Protein AF-A0A3D1R844-F1 (afdb_monomer)

Nearest PDB structures (foldseek):
  6fdz-assembly1_U  TM=8.303E-01  e=1.150E-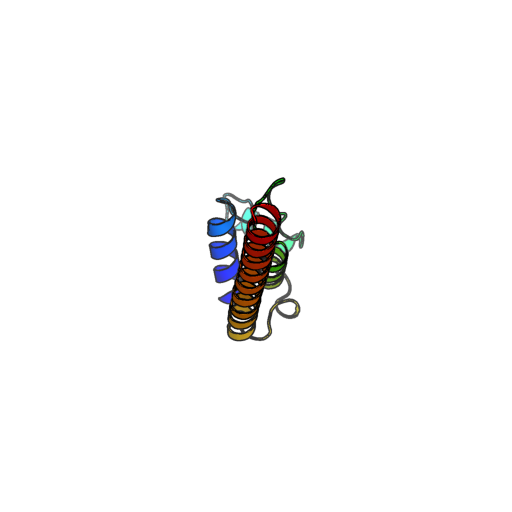03  Homo sapiens
  8p5g-assembly1_A  TM=8.147E-01  e=1.010E-02  Homo sapiens
  6qav-assembly1_B  TM=8.051E-01  e=1.295E-02  Homo sapiens
  8xu4-assembly2_B  TM=7.618E-01  e=2.265E-02  Homo sapiens
  3gok-assembly1_G  TM=6.866E-01  e=2.564E-02  Homo sapiens

Structure (mmCIF, N/CA/C/O backbone):
data_AF-A0A3D1R844-F1
#
_entry.id   AF-A0A3D1R844-F1
#
loop_
_atom_site.group_PDB
_atom_site.id
_atom_site.type_symbol
_atom_site.label_atom_id
_atom_site.label_alt_id
_atom_site.label_comp_id
_atom_site.label_asym_id
_atom_site.label_entity_id
_atom_site.label_seq_id
_atom_site.pdbx_PDB_ins_code
_atom_site.Cartn_x
_atom_site.Cartn_y
_atom_site.Cartn_z
_atom_site.occupancy
_atom_site.B_iso_or_equiv
_atom_site.auth_seq_id
_atom_site.auth_comp_id
_atom_site.auth_asym_id
_atom_site.auth_atom_id
_atom_site.pdbx_PDB_model_num
ATOM 1 N N . SER A 1 1 ? 3.772 -1.547 14.412 1.00 71.25 1 SER A N 1
ATOM 2 C CA . SER A 1 1 ? 2.903 -0.359 14.431 1.00 71.25 1 SER A CA 1
ATOM 3 C C . SER A 1 1 ? 3.270 0.575 13.282 1.00 71.25 1 SER A C 1
ATOM 5 O O . SER A 1 1 ? 2.422 0.867 12.455 1.00 71.25 1 SER A O 1
ATOM 7 N N . ASP A 1 2 ? 4.548 0.916 13.119 1.00 89.50 2 ASP A N 1
ATOM 8 C CA . ASP A 1 2 ? 5.041 1.906 12.139 1.00 89.50 2 ASP A CA 1
ATOM 9 C C . ASP A 1 2 ? 4.894 1.493 10.672 1.00 89.50 2 ASP A C 1
ATOM 11 O O . ASP A 1 2 ? 4.517 2.296 9.824 1.00 89.50 2 ASP A O 1
ATOM 15 N N . GLN A 1 3 ? 5.115 0.213 10.372 1.00 94.12 3 GLN A N 1
ATOM 16 C CA . GLN A 1 3 ? 4.963 -0.319 9.018 1.00 94.12 3 GLN A CA 1
ATOM 17 C C . GLN A 1 3 ? 3.541 -0.141 8.464 1.00 94.12 3 GLN A C 1
ATOM 19 O O . GLN A 1 3 ? 3.367 0.208 7.299 1.00 94.12 3 GLN A O 1
ATOM 24 N N . PHE A 1 4 ? 2.527 -0.383 9.297 1.00 93.25 4 PHE A N 1
ATOM 25 C CA . PHE A 1 4 ? 1.132 -0.266 8.883 1.00 93.25 4 PHE A CA 1
ATOM 26 C C . PHE A 1 4 ? 0.801 1.194 8.564 1.00 93.25 4 PHE A C 1
ATOM 28 O O . PHE A 1 4 ? 0.301 1.484 7.481 1.00 93.25 4 PHE A O 1
ATOM 35 N N . SER A 1 5 ? 1.166 2.118 9.459 1.00 93.19 5 SER A N 1
ATOM 36 C CA . SER A 1 5 ? 0.980 3.560 9.258 1.00 93.19 5 SER A CA 1
ATOM 37 C C . S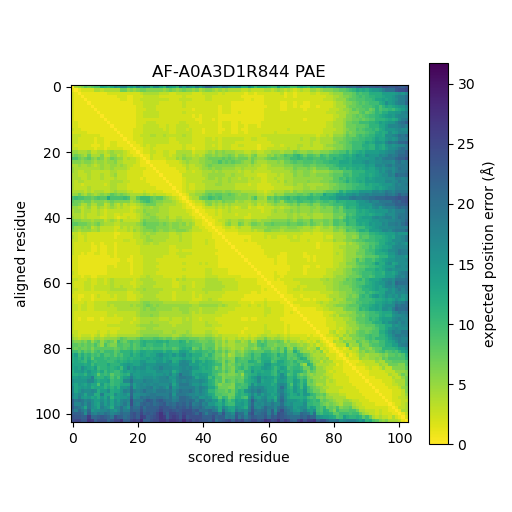ER A 1 5 ? 1.710 4.072 8.013 1.00 93.19 5 SER A C 1
ATOM 39 O O . SER A 1 5 ? 1.138 4.837 7.239 1.00 93.19 5 SER A O 1
ATOM 41 N N . PHE A 1 6 ? 2.936 3.599 7.764 1.00 95.50 6 PHE A N 1
ATOM 42 C CA . PHE A 1 6 ? 3.673 3.909 6.539 1.00 95.50 6 PHE A CA 1
ATOM 43 C C . PHE A 1 6 ? 2.919 3.446 5.287 1.00 95.50 6 PHE A C 1
ATOM 45 O O . PHE A 1 6 ? 2.757 4.217 4.342 1.00 95.50 6 PHE A O 1
ATOM 52 N N . CYS A 1 7 ? 2.415 2.210 5.272 1.00 96.31 7 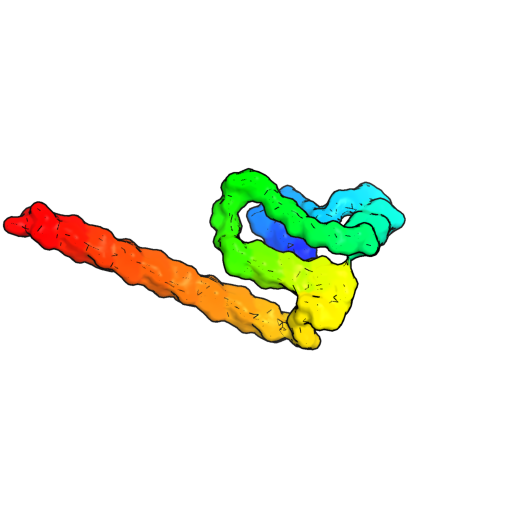CYS A N 1
ATOM 53 C CA . CYS A 1 7 ? 1.660 1.698 4.131 1.00 96.31 7 CYS A CA 1
ATOM 54 C C . CYS A 1 7 ? 0.306 2.394 3.944 1.00 96.31 7 CYS A C 1
ATOM 56 O O . CYS A 1 7 ? -0.140 2.511 2.805 1.00 96.31 7 CYS A O 1
ATOM 58 N N . VAL A 1 8 ? -0.327 2.896 5.010 1.00 95.81 8 VAL A N 1
ATOM 59 C CA . VAL A 1 8 ? -1.534 3.735 4.905 1.00 95.81 8 VAL A CA 1
ATOM 60 C C . VAL A 1 8 ? -1.205 5.049 4.196 1.00 95.81 8 VAL A C 1
ATOM 62 O O . VAL A 1 8 ? -1.861 5.383 3.211 1.00 95.81 8 VAL A O 1
ATOM 65 N N . ALA A 1 9 ? -0.148 5.744 4.626 1.00 96.00 9 ALA A N 1
ATOM 66 C CA . ALA A 1 9 ? 0.288 6.992 3.998 1.00 96.00 9 ALA A CA 1
ATOM 67 C C . ALA A 1 9 ? 0.722 6.782 2.536 1.00 96.00 9 ALA A C 1
ATOM 69 O O . ALA A 1 9 ? 0.360 7.556 1.649 1.00 96.00 9 ALA A O 1
ATOM 70 N N . LEU A 1 10 ? 1.458 5.702 2.257 1.00 96.38 10 LEU A N 1
ATOM 71 C CA . LEU A 1 10 ? 1.869 5.358 0.898 1.00 96.38 10 LEU A CA 1
ATOM 72 C C . LEU A 1 10 ? 0.666 5.012 0.013 1.00 96.38 10 LEU A C 1
ATOM 74 O O . LEU A 1 10 ? 0.622 5.42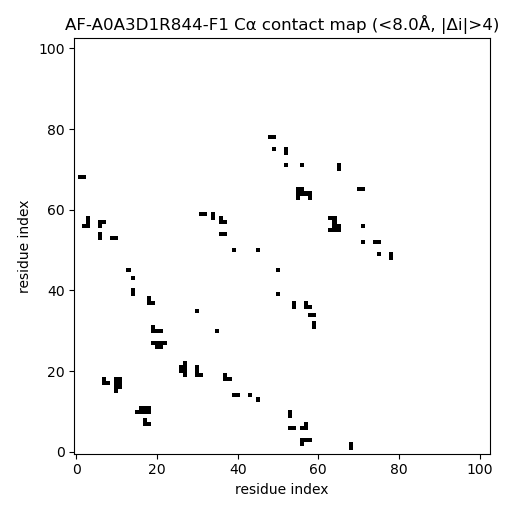3 -1.143 1.00 96.38 10 LEU A O 1
ATOM 78 N N . TRP A 1 11 ? -0.330 4.297 0.537 1.00 96.44 11 TRP A N 1
ATOM 79 C CA . TRP A 1 11 ? -1.574 4.033 -0.183 1.00 96.44 11 TRP A CA 1
ATOM 80 C C . TRP A 1 11 ? -2.287 5.338 -0.560 1.00 96.44 11 TRP A C 1
ATOM 82 O O . TRP A 1 11 ? -2.667 5.524 -1.716 1.00 96.44 11 TRP A O 1
ATOM 92 N N . GLU A 1 12 ? -2.435 6.264 0.384 1.00 95.56 12 GLU A N 1
ATOM 93 C CA . GLU A 1 12 ? -3.041 7.573 0.124 1.00 95.56 12 GLU A CA 1
ATOM 94 C C . GLU A 1 12 ? -2.280 8.361 -0.941 1.00 95.56 12 GLU A C 1
ATOM 96 O O . GLU A 1 12 ? -2.903 8.911 -1.847 1.00 95.56 12 GLU A O 1
ATOM 101 N N . ALA A 1 13 ? -0.947 8.349 -0.902 1.00 95.62 13 ALA A N 1
ATOM 102 C CA . ALA A 1 13 ? -0.122 8.992 -1.920 1.00 95.62 13 ALA A CA 1
ATOM 103 C C . ALA A 1 13 ? -0.290 8.357 -3.314 1.00 95.62 13 ALA A C 1
ATOM 105 O O . ALA A 1 13 ? -0.236 9.057 -4.324 1.00 95.62 13 ALA A O 1
ATOM 106 N N . LEU A 1 14 ? -0.500 7.039 -3.385 1.00 95.19 14 LEU A N 1
ATOM 107 C CA . LEU A 1 14 ? -0.647 6.307 -4.646 1.00 95.19 14 LEU A CA 1
ATOM 108 C C . LEU A 1 14 ? -2.035 6.450 -5.275 1.00 95.19 14 LEU A C 1
ATOM 110 O O . LEU A 1 14 ? -2.150 6.441 -6.501 1.00 95.19 14 LEU A O 1
ATOM 114 N N . TYR A 1 15 ? -3.083 6.543 -4.457 1.00 94.75 15 TYR A N 1
ATOM 115 C CA . TYR A 1 15 ? -4.469 6.465 -4.931 1.00 94.75 15 TYR A CA 1
ATOM 116 C C . TYR A 1 15 ? -5.313 7.704 -4.622 1.00 94.75 15 TYR A C 1
ATOM 118 O O . TYR A 1 15 ? -6.472 7.755 -5.032 1.00 94.75 15 TYR A O 1
ATOM 126 N N . GLY A 1 16 ? -4.782 8.679 -3.881 1.00 93.38 16 GLY A N 1
ATOM 127 C CA . GLY A 1 16 ? -5.500 9.891 -3.472 1.00 93.38 16 GLY A CA 1
ATOM 128 C C . GLY A 1 16 ? -6.645 9.642 -2.486 1.00 93.38 16 GLY A C 1
ATOM 129 O O . GLY A 1 16 ? -7.492 10.508 -2.288 1.00 93.38 16 GLY A O 1
ATOM 130 N N . ARG A 1 17 ? -6.717 8.449 -1.888 1.00 92.62 17 ARG A N 1
ATOM 131 C CA . ARG A 1 17 ? -7.764 8.052 -0.938 1.00 92.62 17 ARG A CA 1
ATOM 132 C C . ARG A 1 17 ? -7.220 7.063 0.075 1.00 92.62 17 ARG A C 1
ATOM 134 O O . ARG A 1 17 ? -6.327 6.290 -0.254 1.00 92.62 17 ARG A O 1
ATOM 141 N N . ARG A 1 18 ? -7.813 7.029 1.268 1.00 92.38 18 ARG A N 1
ATOM 142 C CA . ARG A 1 18 ? -7.422 6.080 2.316 1.00 92.38 18 ARG A CA 1
ATOM 143 C C . ARG A 1 18 ? -7.732 4.626 1.934 1.00 92.38 18 ARG A C 1
ATOM 145 O O . ARG A 1 18 ? -8.729 4.392 1.240 1.00 92.38 18 ARG A O 1
ATOM 152 N N . PRO A 1 19 ? -6.947 3.651 2.432 1.00 93.75 19 PRO A N 1
ATOM 153 C CA . PRO A 1 19 ? -7.244 2.228 2.261 1.00 93.75 19 PRO A CA 1
ATOM 154 C C . PRO A 1 19 ? -8.480 1.784 3.052 1.00 93.75 19 PRO A C 1
ATOM 156 O O . PRO A 1 19 ? -9.245 0.957 2.567 1.00 93.75 19 PRO A O 1
ATOM 159 N N . PHE A 1 20 ? -8.693 2.365 4.239 1.00 92.81 20 PHE A N 1
ATOM 160 C CA . PHE A 1 20 ? -9.792 2.021 5.142 1.00 92.81 20 PHE A CA 1
ATOM 161 C C . PHE A 1 20 ? -10.749 3.219 5.316 1.00 92.81 20 PHE A C 1
ATOM 163 O O . PHE A 1 20 ? -10.324 4.290 5.787 1.00 92.81 20 PHE A O 1
ATOM 170 N N . PRO A 1 21 ? -12.025 3.095 4.900 1.00 86.56 21 PRO A N 1
ATOM 171 C CA . PRO A 1 21 ? -13.037 4.123 5.127 1.00 86.56 21 PRO A CA 1
ATOM 172 C C . PRO A 1 21 ? -13.413 4.221 6.614 1.00 86.56 21 PRO A C 1
ATOM 174 O O . PRO A 1 21 ? -13.257 3.272 7.372 1.00 86.56 21 PRO A O 1
ATOM 177 N N . GLY A 1 22 ? -13.901 5.388 7.031 1.00 88.38 22 GLY A N 1
ATOM 178 C CA . GLY A 1 22 ? -14.369 5.627 8.399 1.00 88.38 22 GLY A CA 1
ATOM 179 C C . GLY A 1 22 ? -14.172 7.078 8.824 1.00 88.38 22 GLY A C 1
ATOM 180 O O . GLY A 1 22 ? -13.126 7.671 8.545 1.00 88.38 22 GLY A O 1
ATOM 181 N N . GLN A 1 23 ? -15.182 7.651 9.471 1.00 87.94 23 GLN A N 1
ATOM 182 C CA . GLN A 1 23 ? -15.183 9.030 9.970 1.00 87.94 23 GLN A CA 1
ATOM 183 C C . GLN A 1 23 ? -14.997 9.111 11.494 1.00 87.94 23 GLN A C 1
ATOM 185 O O . GLN A 1 23 ? -14.710 10.188 12.006 1.00 87.94 23 GLN A O 1
ATOM 190 N N . SER A 1 24 ? -15.104 7.983 12.207 1.00 92.19 24 SER A N 1
ATOM 191 C CA . SER A 1 24 ? -14.795 7.860 13.637 1.00 92.19 24 SER A CA 1
ATOM 192 C C . SER A 1 24 ? -13.721 6.798 13.891 1.00 92.19 24 SER A C 1
ATOM 194 O O . SER A 1 24 ? -13.401 5.993 13.007 1.00 92.19 24 SER A O 1
ATOM 196 N N . ALA A 1 25 ? -13.160 6.790 15.102 1.00 87.69 25 ALA A N 1
ATOM 197 C CA . ALA A 1 25 ? -12.176 5.792 15.514 1.00 87.69 25 ALA A CA 1
ATOM 198 C 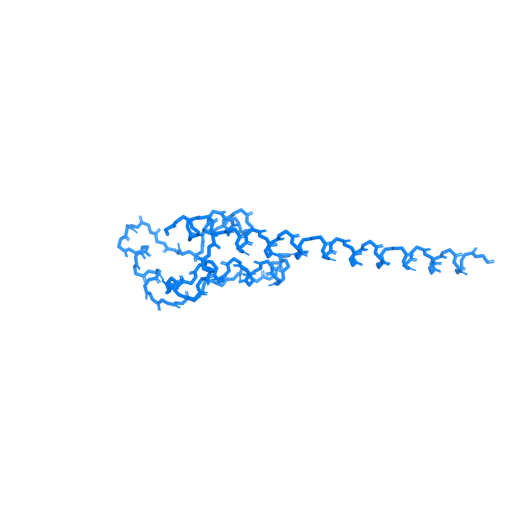C . ALA A 1 25 ? -12.767 4.371 15.505 1.00 87.69 25 ALA A C 1
ATOM 200 O O . ALA A 1 25 ? -12.100 3.430 15.080 1.00 87.69 25 ALA A O 1
ATOM 201 N N . GLU A 1 26 ? -14.032 4.227 15.899 1.00 92.38 26 GLU A N 1
ATOM 202 C CA . GLU A 1 26 ? -14.760 2.956 15.916 1.00 92.38 26 GLU A CA 1
ATOM 203 C C . GLU A 1 26 ? -14.953 2.413 14.498 1.00 92.38 26 GLU A C 1
ATOM 205 O O . GLU A 1 26 ? -14.639 1.254 14.242 1.00 92.38 26 GLU A O 1
ATOM 210 N N . GLN A 1 27 ? -15.380 3.260 13.554 1.00 91.19 27 GLN A N 1
ATOM 211 C CA . GLN A 1 27 ? -15.560 2.865 12.149 1.00 91.19 27 GLN A CA 1
ATOM 212 C C . GLN A 1 27 ? -14.234 2.459 11.495 1.00 91.19 27 GLN A C 1
ATOM 214 O O . GLN A 1 27 ? -14.174 1.513 10.711 1.00 91.19 27 GLN A O 1
ATOM 219 N N . LEU A 1 28 ? -13.153 3.171 11.824 1.00 88.56 28 LEU A N 1
ATOM 220 C CA . LEU A 1 28 ? -11.806 2.829 11.377 1.00 88.56 28 LEU A CA 1
ATOM 221 C C . LEU A 1 28 ? -11.355 1.477 11.933 1.00 88.56 28 LEU A C 1
ATOM 223 O O . LEU A 1 28 ? -10.846 0.644 11.180 1.00 88.56 28 LEU A O 1
ATOM 227 N N . ALA A 1 29 ? -11.551 1.254 13.234 1.00 89.44 29 ALA A N 1
ATOM 228 C CA . ALA A 1 29 ? -11.219 -0.008 13.878 1.00 89.44 29 ALA A CA 1
ATOM 229 C C . ALA A 1 29 ? -12.010 -1.159 13.252 1.00 89.44 29 ALA A C 1
ATOM 231 O O . ALA A 1 29 ? -11.416 -2.162 12.870 1.00 89.44 29 ALA A O 1
ATOM 232 N N . GLU A 1 30 ? -13.317 -0.995 13.060 1.00 91.19 30 GLU A N 1
ATOM 233 C CA . GLU A 1 30 ? -14.170 -1.979 12.395 1.00 91.19 30 GLU A CA 1
ATOM 234 C C . GLU A 1 30 ? -13.686 -2.280 10.972 1.00 91.19 30 GLU A C 1
ATOM 236 O O . GLU A 1 30 ? -13.510 -3.446 10.611 1.00 91.19 30 GLU A O 1
ATOM 241 N N . SER A 1 31 ? -13.377 -1.248 10.180 1.00 89.12 31 SER A N 1
ATOM 242 C CA . SER A 1 31 ? -12.886 -1.427 8.813 1.00 89.12 31 SER A CA 1
ATOM 243 C C . SER A 1 31 ? -11.582 -2.227 8.766 1.00 89.12 31 SER A C 1
ATOM 245 O O . SER A 1 31 ? -11.467 -3.142 7.949 1.00 89.12 31 SER A O 1
ATOM 247 N N . VAL A 1 32 ? -10.629 -1.945 9.657 1.00 89.19 32 VAL A N 1
ATOM 248 C CA . VAL A 1 32 ? -9.360 -2.688 9.746 1.00 89.19 32 VAL A CA 1
ATOM 249 C C . VAL A 1 32 ? -9.581 -4.111 10.272 1.00 89.19 32 VAL A C 1
ATOM 251 O O . VAL A 1 32 ? -8.954 -5.063 9.798 1.00 89.19 32 VAL A O 1
ATOM 254 N N . LEU A 1 33 ? -10.474 -4.280 11.249 1.00 89.19 33 LEU A N 1
ATOM 255 C CA . LEU A 1 33 ? -10.736 -5.560 11.906 1.00 89.19 33 LEU A CA 1
ATOM 256 C C . LEU A 1 33 ? -11.555 -6.525 11.047 1.00 89.19 33 LEU A C 1
ATOM 258 O O . LEU A 1 33 ? -11.358 -7.733 11.185 1.00 89.19 33 LEU A O 1
ATOM 262 N N . SER A 1 34 ? -12.379 -6.015 10.125 1.00 86.19 34 SER A N 1
ATOM 263 C CA . SER A 1 34 ? -13.141 -6.814 9.151 1.00 86.19 34 SER A CA 1
ATOM 264 C C . SER A 1 34 ? -12.259 -7.766 8.332 1.00 86.19 34 SER A C 1
ATOM 266 O O . SER A 1 34 ? -12.731 -8.780 7.824 1.00 86.19 34 SER A O 1
ATOM 268 N N . GLY A 1 35 ? -10.960 -7.459 8.217 1.00 73.19 35 GLY A N 1
ATOM 269 C CA . GLY A 1 35 ? -9.979 -8.297 7.535 1.00 73.19 35 GLY A CA 1
ATOM 270 C C . GLY A 1 35 ? -10.083 -8.262 6.012 1.00 73.19 35 GLY A C 1
ATOM 271 O O . GLY A 1 35 ? -9.318 -8.962 5.352 1.00 73.19 35 GLY A O 1
ATOM 272 N N . ALA A 1 36 ? -10.979 -7.448 5.448 1.00 79.44 36 ALA A N 1
ATOM 273 C CA . ALA A 1 36 ? -11.033 -7.237 4.012 1.00 79.44 36 ALA A CA 1
ATOM 274 C C . ALA A 1 36 ? -9.759 -6.498 3.556 1.00 79.44 36 ALA A C 1
ATOM 276 O O . ALA A 1 36 ? -9.479 -5.399 4.049 1.00 79.44 36 ALA A O 1
ATOM 277 N N . PRO A 1 37 ? -8.965 -7.068 2.631 1.00 81.25 37 PRO A N 1
A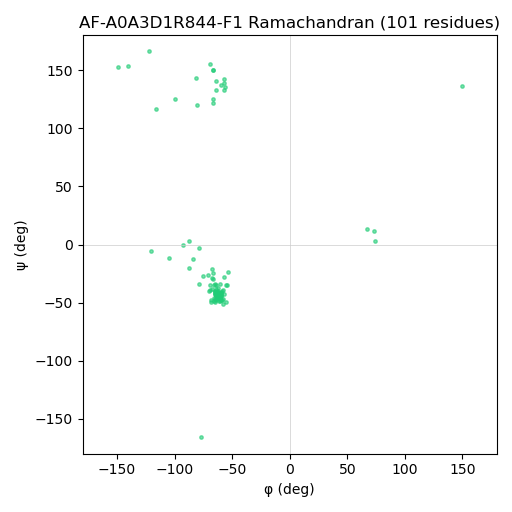TOM 278 C CA . PRO A 1 37 ? -7.803 -6.373 2.107 1.00 81.25 37 PRO A CA 1
ATOM 279 C C . PRO A 1 37 ? -8.256 -5.122 1.338 1.00 81.25 37 PRO A C 1
ATOM 281 O O . PRO A 1 37 ? -9.252 -5.173 0.611 1.00 81.25 37 PRO A O 1
ATOM 284 N N . PRO A 1 38 ? -7.533 -3.997 1.456 1.00 88.75 38 PRO A N 1
ATOM 285 C CA . PRO A 1 38 ? -7.886 -2.786 0.736 1.00 88.75 38 PRO A CA 1
ATOM 286 C C . PRO A 1 38 ? -7.768 -3.022 -0.773 1.00 88.75 38 PRO A C 1
ATOM 288 O O . PRO A 1 38 ? -6.779 -3.577 -1.265 1.00 88.75 38 PRO A O 1
ATOM 291 N N . VAL A 1 39 ? -8.798 -2.602 -1.509 1.00 89.56 39 VAL A N 1
ATOM 292 C CA . VAL A 1 39 ? -8.916 -2.818 -2.956 1.00 89.56 39 VAL A CA 1
ATOM 293 C C . VAL A 1 39 ? -8.488 -1.549 -3.698 1.00 89.56 39 VAL A C 1
ATOM 295 O O . VAL A 1 39 ? -9.026 -0.473 -3.418 1.00 89.56 39 VAL A O 1
ATOM 298 N N . PRO A 1 40 ? -7.525 -1.634 -4.633 1.00 90.44 40 PRO A N 1
ATOM 299 C CA . PRO A 1 40 ? -7.107 -0.479 -5.415 1.00 90.44 40 PRO A CA 1
ATOM 300 C C . PRO A 1 40 ? -8.236 -0.013 -6.353 1.00 90.44 40 PRO A C 1
ATOM 302 O O . PRO A 1 40 ? -9.032 -0.835 -6.815 1.00 90.44 40 PRO A O 1
ATOM 305 N N . PRO A 1 41 ? -8.316 1.289 -6.682 1.00 89.81 41 PRO A N 1
ATOM 306 C CA . PRO A 1 41 ? -9.277 1.795 -7.656 1.00 89.81 41 PRO A CA 1
ATOM 307 C C . PRO A 1 41 ? -9.137 1.105 -9.018 1.00 89.81 41 PRO A C 1
ATOM 309 O O . PRO A 1 41 ? -8.023 0.847 -9.487 1.00 89.81 41 PRO A O 1
ATOM 312 N N .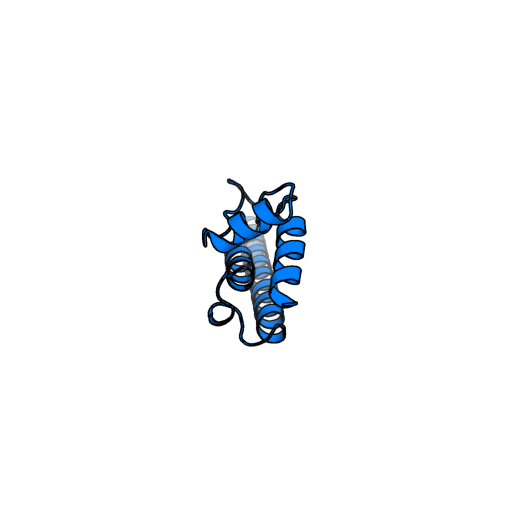 ALA A 1 42 ? -10.270 0.858 -9.678 1.00 88.56 42 ALA A N 1
ATOM 313 C CA . ALA A 1 42 ? -10.283 0.339 -11.040 1.00 88.56 42 ALA A CA 1
ATOM 314 C C . ALA A 1 42 ? -9.504 1.272 -11.984 1.00 88.56 42 ALA A C 1
ATOM 316 O O . ALA A 1 42 ? -9.593 2.494 -11.877 1.00 88.56 42 ALA A O 1
ATOM 317 N N . GLY A 1 43 ? -8.723 0.691 -12.897 1.00 87.75 43 GLY A N 1
ATOM 318 C CA . GLY A 1 43 ? -7.919 1.456 -13.856 1.00 87.75 43 GLY A CA 1
ATOM 319 C C . GLY A 1 43 ? -6.681 2.143 -13.268 1.00 87.75 43 GLY A C 1
ATOM 32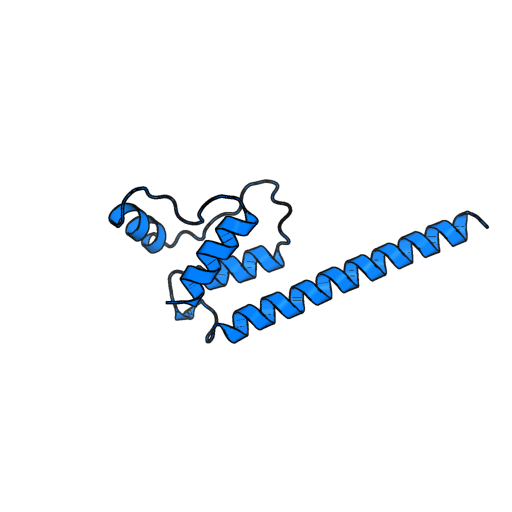0 O O . GLY A 1 43 ? -6.075 2.969 -13.946 1.00 87.75 43 GLY A O 1
ATOM 321 N N . SER A 1 44 ? -6.282 1.821 -12.030 1.00 90.25 44 SER A N 1
ATOM 322 C CA . SER A 1 44 ? -5.059 2.374 -11.444 1.00 90.25 44 SER A CA 1
ATOM 323 C C . SER A 1 44 ? -3.820 2.082 -12.303 1.00 90.25 44 SER A C 1
ATOM 325 O O . SER A 1 44 ? -3.561 0.942 -12.687 1.00 90.25 44 SER A O 1
ATOM 327 N N . SER A 1 45 ? -3.008 3.115 -12.537 1.00 90.19 45 SER A N 1
ATOM 328 C CA . SER A 1 45 ? -1.702 3.018 -13.202 1.00 90.19 45 SER A CA 1
ATOM 329 C C . SER A 1 45 ? -0.585 2.513 -12.277 1.00 90.19 45 SER A C 1
ATOM 331 O O . SER A 1 45 ? 0.557 2.335 -12.716 1.00 90.19 45 SER A O 1
ATOM 333 N N . VAL A 1 46 ? -0.893 2.275 -10.997 1.00 91.50 46 VAL A N 1
ATOM 334 C CA . VAL A 1 46 ? 0.063 1.783 -10.003 1.00 91.50 46 VAL A CA 1
ATOM 335 C C . VAL A 1 46 ? 0.487 0.357 -10.374 1.00 91.50 46 VAL A C 1
ATOM 337 O O . VAL A 1 46 ? -0.371 -0.515 -10.513 1.00 91.50 46 VAL A O 1
ATOM 340 N N . PRO A 1 47 ? 1.794 0.065 -10.512 1.00 90.81 47 PRO A N 1
ATOM 341 C CA . PRO A 1 47 ? 2.261 -1.268 -10.880 1.00 90.81 47 PRO A CA 1
ATOM 342 C C . PRO A 1 47 ? 1.832 -2.345 -9.877 1.00 90.81 47 PRO A C 1
ATOM 344 O O . PRO A 1 47 ? 2.000 -2.167 -8.675 1.00 90.81 47 PRO A O 1
ATOM 347 N N . GLY A 1 48 ? 1.379 -3.508 -10.358 1.00 90.19 48 GLY A N 1
ATOM 348 C CA . GLY A 1 48 ? 0.867 -4.586 -9.497 1.00 90.19 48 GLY A CA 1
ATOM 349 C C . GLY A 1 48 ? 1.840 -5.090 -8.419 1.00 90.19 48 GLY A C 1
ATOM 350 O O . GLY A 1 48 ? 1.401 -5.537 -7.366 1.00 90.19 48 GLY A O 1
ATOM 351 N N . TRP A 1 49 ? 3.158 -4.994 -8.636 1.00 91.00 49 TRP A N 1
ATOM 352 C CA . TRP A 1 49 ? 4.148 -5.322 -7.599 1.00 91.00 49 TRP A CA 1
ATOM 353 C C . TRP A 1 49 ? 4.070 -4.361 -6.407 1.00 91.00 49 TRP A C 1
ATOM 355 O O . TRP A 1 49 ? 4.123 -4.804 -5.264 1.00 91.00 49 TRP A O 1
ATOM 365 N N . LEU A 1 50 ? 3.869 -3.068 -6.675 1.00 93.50 50 LEU A N 1
ATOM 366 C CA . LEU A 1 50 ? 3.774 -2.031 -5.655 1.00 93.50 50 LEU A CA 1
ATOM 367 C C . LEU A 1 50 ? 2.468 -2.185 -4.880 1.00 93.50 50 LEU A C 1
ATOM 369 O O . LEU A 1 50 ? 2.468 -2.101 -3.656 1.00 93.50 50 LEU A O 1
ATOM 373 N N . GLN A 1 51 ? 1.377 -2.509 -5.583 1.00 93.50 51 GLN A N 1
ATOM 374 C CA . GLN A 1 51 ? 0.094 -2.821 -4.949 1.00 93.50 51 GLN A CA 1
ATOM 375 C C . GLN A 1 51 ? 0.244 -3.959 -3.930 1.00 93.50 51 GLN A C 1
ATOM 377 O O . GLN A 1 51 ? -0.152 -3.799 -2.779 1.00 93.50 51 GLN A O 1
ATOM 382 N N . ARG A 1 52 ? 0.882 -5.072 -4.321 1.00 93.00 52 ARG A N 1
ATOM 383 C CA . ARG A 1 52 ? 1.096 -6.233 -3.440 1.00 93.00 52 ARG A CA 1
ATOM 384 C C . ARG A 1 52 ? 1.970 -5.913 -2.231 1.00 93.00 52 ARG A C 1
ATOM 386 O O . ARG A 1 52 ? 1.629 -6.323 -1.124 1.00 93.00 52 ARG A O 1
ATOM 393 N N . ALA A 1 53 ? 3.070 -5.185 -2.426 1.00 94.69 53 ALA A N 1
ATOM 394 C CA . ALA A 1 53 ? 3.960 -4.797 -1.331 1.00 94.69 53 ALA A CA 1
ATOM 395 C C . ALA A 1 53 ? 3.222 -3.941 -0.287 1.00 94.69 53 ALA A C 1
ATOM 397 O O . ALA A 1 53 ? 3.291 -4.217 0.912 1.00 94.69 53 ALA A O 1
ATOM 398 N N . VAL A 1 54 ? 2.442 -2.954 -0.748 1.00 95.38 54 VAL A N 1
ATOM 399 C CA . VAL A 1 54 ? 1.627 -2.098 0.128 1.00 95.38 54 VAL A CA 1
ATOM 400 C C . VAL A 1 54 ? 0.519 -2.904 0.808 1.00 95.38 54 VAL A C 1
ATOM 402 O O . VAL A 1 54 ? 0.363 -2.800 2.020 1.00 95.38 54 VAL A O 1
ATOM 405 N N . GLN A 1 55 ? -0.211 -3.751 0.076 1.00 94.94 55 GLN A N 1
ATOM 406 C CA . GLN A 1 55 ? -1.262 -4.601 0.651 1.00 94.94 55 GLN A CA 1
ATOM 407 C C . GLN A 1 55 ? -0.727 -5.536 1.740 1.00 94.94 55 GLN A C 1
ATOM 409 O O . GLN A 1 55 ? -1.365 -5.668 2.780 1.00 94.94 55 GLN A O 1
ATOM 414 N N . ARG A 1 56 ? 0.466 -6.118 1.559 1.00 95.06 56 ARG A N 1
ATOM 415 C CA . ARG A 1 56 ? 1.121 -6.937 2.591 1.00 95.06 56 ARG A CA 1
ATOM 416 C C . ARG A 1 56 ? 1.469 -6.130 3.844 1.00 95.06 56 ARG A C 1
ATOM 418 O O . ARG A 1 56 ? 1.301 -6.614 4.958 1.00 95.06 56 ARG A O 1
ATOM 425 N N . GLY A 1 57 ? 1.949 -4.897 3.692 1.00 94.88 57 GLY A N 1
ATOM 426 C CA . GLY A 1 57 ? 2.189 -4.018 4.841 1.00 94.88 57 GLY A CA 1
ATOM 427 C C . GLY A 1 57 ? 0.902 -3.589 5.563 1.00 94.88 57 GLY A C 1
ATOM 428 O O . GLY A 1 57 ? 0.936 -3.312 6.762 1.00 94.88 57 GLY A O 1
ATOM 429 N N . LEU A 1 58 ? -0.234 -3.607 4.856 1.00 95.12 58 LEU A N 1
ATOM 430 C CA . LEU A 1 58 ? -1.578 -3.347 5.385 1.00 95.12 58 LEU A CA 1
ATOM 431 C C . LEU A 1 58 ? -2.280 -4.593 5.947 1.00 95.12 58 LEU A C 1
ATOM 433 O O . LEU A 1 58 ? -3.427 -4.481 6.381 1.00 95.12 58 LEU A O 1
ATOM 437 N N . SER A 1 59 ? -1.630 -5.762 5.983 1.00 93.50 59 SER A N 1
ATOM 438 C CA . SER A 1 59 ? -2.237 -6.966 6.557 1.00 93.50 59 SER A CA 1
ATOM 439 C C . SER A 1 59 ? -2.680 -6.725 7.999 1.00 93.50 59 SER A C 1
ATOM 441 O O . SER A 1 59 ? -1.953 -6.140 8.811 1.00 93.50 59 SER A O 1
ATOM 443 N N . ARG A 1 60 ? -3.884 -7.191 8.346 1.00 90.81 60 ARG A N 1
ATOM 444 C CA . ARG A 1 60 ? -4.436 -7.059 9.703 1.00 90.81 60 ARG A CA 1
ATOM 445 C C . ARG A 1 60 ? -3.549 -7.768 10.723 1.00 90.81 60 ARG A C 1
ATOM 447 O O . ARG A 1 60 ? -3.263 -7.211 11.781 1.00 90.81 60 ARG A O 1
ATOM 454 N N . ARG A 1 61 ? -3.107 -8.980 10.384 1.00 90.44 61 ARG A N 1
ATOM 455 C CA . ARG A 1 61 ? -2.249 -9.816 11.222 1.00 90.44 61 ARG A CA 1
ATOM 456 C C . ARG A 1 61 ? -0.791 -9.360 11.085 1.00 90.44 61 ARG A C 1
ATOM 458 O O . ARG A 1 61 ? -0.277 -9.367 9.965 1.00 90.44 61 ARG A O 1
ATOM 465 N N . PRO A 1 62 ? -0.113 -8.940 12.169 1.00 90.31 62 PRO A N 1
ATOM 466 C CA . PRO A 1 62 ? 1.286 -8.514 12.107 1.00 90.31 62 PRO A CA 1
ATOM 467 C C . PRO A 1 62 ? 2.226 -9.560 11.495 1.00 90.31 62 PRO A C 1
ATOM 469 O O . PRO A 1 62 ? 3.146 -9.194 10.773 1.00 90.31 62 PRO A O 1
ATOM 472 N N . GLU A 1 63 ? 1.964 -10.843 11.725 1.00 93.00 63 GLU A N 1
ATOM 473 C CA . GLU A 1 63 ? 2.745 -11.972 11.211 1.00 93.00 63 GLU A CA 1
ATOM 474 C C . GLU A 1 63 ? 2.665 -12.153 9.684 1.00 93.00 63 GLU A C 1
ATOM 476 O O . GLU A 1 63 ? 3.560 -12.742 9.086 1.00 93.00 63 GLU A O 1
ATOM 481 N N . GLU A 1 64 ? 1.632 -11.613 9.032 1.00 93.25 64 GLU A N 1
ATOM 482 C CA . GLU A 1 64 ? 1.497 -11.624 7.566 1.00 93.25 64 GLU A CA 1
ATOM 483 C C . GLU A 1 64 ? 2.268 -10.472 6.902 1.00 93.25 64 GLU A C 1
ATOM 485 O O . GLU A 1 64 ? 2.460 -10.454 5.680 1.00 93.25 64 GLU A O 1
ATOM 490 N N . ARG A 1 65 ? 2.724 -9.498 7.700 1.00 94.25 65 ARG A N 1
ATOM 491 C CA . ARG A 1 65 ? 3.486 -8.346 7.217 1.00 94.25 65 ARG A CA 1
ATOM 492 C C . ARG A 1 65 ? 4.935 -8.745 6.929 1.00 94.25 65 ARG A C 1
ATOM 494 O O . ARG A 1 65 ? 5.292 -9.917 6.779 1.00 94.25 65 ARG A O 1
ATOM 501 N N . PHE A 1 66 ? 5.792 -7.744 6.771 1.00 94.12 66 PHE A N 1
ATOM 502 C CA . PHE A 1 66 ? 7.227 -7.998 6.731 1.00 94.12 66 PHE A CA 1
ATOM 503 C C . PHE A 1 66 ? 7.729 -8.120 8.173 1.00 94.12 66 PHE A C 1
ATOM 505 O O . PHE A 1 66 ? 7.250 -7.372 9.023 1.00 94.12 66 PHE A O 1
ATOM 512 N N . PRO A 1 67 ? 8.696 -9.012 8.452 1.00 92.88 67 PRO A N 1
ATOM 513 C CA . PRO A 1 67 ? 9.263 -9.141 9.794 1.00 92.88 67 PRO A CA 1
ATOM 514 C C . PRO A 1 67 ? 9.821 -7.817 10.332 1.00 92.88 67 PRO A C 1
ATOM 516 O O . PRO A 1 67 ? 9.694 -7.527 11.517 1.00 92.88 67 PRO A O 1
ATOM 519 N N . PHE A 1 68 ? 10.386 -7.003 9.432 1.00 92.94 68 PHE A N 1
ATOM 520 C CA . PHE A 1 68 ? 10.941 -5.684 9.717 1.00 92.94 68 PHE A CA 1
ATOM 521 C C . PHE A 1 68 ? 10.604 -4.704 8.585 1.00 92.94 68 PHE A C 1
ATOM 523 O O . PHE A 1 68 ? 10.403 -5.117 7.435 1.00 92.94 68 PHE A O 1
ATOM 530 N N . ILE A 1 69 ? 10.543 -3.406 8.895 1.00 91.75 69 ILE A N 1
ATOM 531 C CA . ILE A 1 69 ? 10.192 -2.367 7.912 1.00 91.75 69 ILE A CA 1
ATOM 532 C C . ILE A 1 69 ? 11.264 -2.232 6.823 1.00 91.75 69 ILE A C 1
ATOM 534 O O . ILE A 1 69 ? 10.944 -1.962 5.669 1.00 91.75 69 ILE A O 1
ATOM 538 N N . GLU A 1 70 ? 12.518 -2.517 7.150 1.00 94.81 70 GLU A N 1
ATOM 539 C CA . GLU A 1 70 ? 13.652 -2.565 6.231 1.00 94.81 70 GLU A CA 1
ATOM 540 C C . GLU A 1 70 ? 13.401 -3.570 5.105 1.00 94.81 70 GLU A C 1
ATOM 542 O O . GLU A 1 70 ? 13.691 -3.278 3.951 1.00 94.81 70 GLU A O 1
ATOM 547 N N . GLY A 1 71 ? 12.782 -4.715 5.415 1.00 94.00 71 GLY A N 1
ATOM 548 C CA . GLY A 1 71 ? 12.407 -5.714 4.414 1.00 94.00 71 GLY A CA 1
ATOM 549 C C . GLY A 1 71 ? 11.346 -5.209 3.432 1.00 94.00 71 GLY A C 1
ATOM 550 O O . GLY A 1 71 ? 11.386 -5.559 2.257 1.00 94.00 71 GLY A O 1
ATOM 551 N N . LEU A 1 72 ? 10.424 -4.356 3.892 1.00 94.31 72 LEU A N 1
ATOM 552 C CA . LEU A 1 72 ? 9.469 -3.676 3.014 1.00 94.31 72 LEU A CA 1
ATOM 553 C C . LEU A 1 72 ? 10.186 -2.651 2.125 1.00 94.31 72 LEU A C 1
ATOM 555 O O . LEU A 1 72 ? 9.967 -2.626 0.918 1.00 94.31 72 LEU A O 1
ATOM 559 N N . LEU A 1 73 ? 11.026 -1.795 2.708 1.00 94.31 73 LEU A N 1
ATOM 560 C CA . LEU A 1 73 ? 11.732 -0.746 1.963 1.00 94.31 73 LEU A CA 1
ATOM 561 C C . LEU A 1 73 ? 12.665 -1.333 0.901 1.00 94.31 73 LEU A C 1
ATOM 563 O O . LEU A 1 73 ? 12.737 -0.831 -0.223 1.00 94.31 73 LEU A O 1
ATOM 567 N N . ASP A 1 74 ? 13.340 -2.421 1.242 1.00 93.69 74 ASP A N 1
ATOM 568 C CA . ASP A 1 74 ? 14.193 -3.155 0.329 1.00 93.69 74 ASP A CA 1
ATOM 569 C C . ASP A 1 74 ? 13.385 -3.775 -0.831 1.00 93.69 74 ASP A C 1
ATOM 571 O O . ASP A 1 74 ? 13.726 -3.528 -1.990 1.00 93.69 74 ASP A O 1
ATOM 575 N N . ASP A 1 75 ? 12.261 -4.449 -0.563 1.00 92.62 75 ASP A N 1
ATOM 576 C CA . ASP A 1 75 ? 11.360 -4.982 -1.602 1.00 92.62 75 ASP A CA 1
ATOM 577 C C . ASP A 1 75 ? 10.852 -3.885 -2.560 1.00 92.62 75 ASP A C 1
ATOM 579 O O . ASP A 1 75 ? 10.879 -4.037 -3.791 1.00 92.62 75 ASP A O 1
ATOM 583 N N . LEU A 1 76 ? 10.475 -2.727 -2.003 1.00 92.06 76 LEU A N 1
ATOM 584 C CA . LEU A 1 76 ? 10.052 -1.553 -2.771 1.00 92.06 76 LEU A CA 1
ATOM 585 C C . LEU A 1 76 ? 11.182 -1.009 -3.660 1.00 92.06 76 LEU A C 1
ATOM 587 O O . LEU A 1 76 ? 10.955 -0.654 -4.824 1.00 92.06 76 LEU A O 1
ATOM 591 N N . SER A 1 77 ? 12.403 -0.948 -3.129 1.00 89.81 77 SER A N 1
ATOM 592 C CA . SER A 1 77 ? 13.572 -0.431 -3.844 1.00 89.81 77 SER A CA 1
ATOM 593 C C . SER A 1 77 ? 14.000 -1.348 -4.994 1.00 89.81 77 SER A C 1
ATOM 595 O O . SER A 1 77 ? 14.151 -0.878 -6.128 1.00 89.81 77 SER A O 1
ATOM 597 N N . ARG A 1 78 ? 14.112 -2.661 -4.746 1.00 86.75 78 ARG A N 1
ATOM 598 C CA . ARG A 1 78 ? 14.525 -3.653 -5.747 1.00 86.75 78 ARG A CA 1
ATOM 599 C C . ARG A 1 78 ? 13.549 -3.673 -6.919 1.00 86.75 78 ARG A C 1
ATOM 601 O O . ARG A 1 78 ? 13.958 -3.527 -8.073 1.00 86.75 78 ARG A O 1
ATOM 608 N N . SER A 1 79 ? 12.255 -3.730 -6.622 1.00 85.62 79 SER A N 1
ATOM 609 C CA . SER A 1 79 ? 11.199 -3.793 -7.636 1.00 85.62 79 SER A CA 1
ATOM 610 C C . SER A 1 79 ? 11.110 -2.519 -8.494 1.00 85.62 79 SER A C 1
ATOM 612 O O . SER A 1 79 ? 10.870 -2.584 -9.706 1.00 85.62 79 SER A O 1
ATOM 614 N N . SER A 1 80 ? 11.364 -1.346 -7.903 1.00 81.25 80 SER A N 1
ATOM 615 C CA . SER A 1 80 ? 11.433 -0.068 -8.630 1.00 81.25 80 SER A CA 1
ATOM 616 C C . SER A 1 80 ? 12.589 -0.040 -9.637 1.00 81.25 80 SER A C 1
ATOM 618 O O . SER A 1 80 ? 12.413 0.349 -10.803 1.00 81.25 80 SER A O 1
ATOM 620 N N . LEU A 1 81 ? 13.769 -0.508 -9.218 1.00 78.75 81 LEU A N 1
ATOM 621 C CA . LEU A 1 81 ? 14.960 -0.580 -10.066 1.00 78.75 81 LEU A CA 1
ATOM 622 C C . LEU A 1 81 ? 14.762 -1.552 -11.234 1.00 78.75 81 LEU A C 1
ATOM 624 O O . LEU A 1 81 ? 15.076 -1.216 -12.381 1.00 78.75 81 LEU A O 1
ATOM 628 N N . GLU A 1 82 ? 14.184 -2.724 -10.980 1.00 81.88 82 GLU A N 1
ATOM 629 C CA . GLU A 1 82 ? 13.890 -3.716 -12.016 1.00 81.88 82 GLU A CA 1
ATOM 630 C C . GLU A 1 82 ? 12.859 -3.215 -13.030 1.00 81.88 82 GLU A C 1
ATOM 632 O O . GLU A 1 82 ? 13.059 -3.365 -14.240 1.00 81.88 82 GLU A O 1
ATOM 637 N N . GLY A 1 83 ? 11.793 -2.557 -12.565 1.00 79.06 83 GLY A N 1
ATOM 638 C CA . GLY A 1 83 ? 10.794 -1.942 -13.439 1.00 79.06 83 GLY A CA 1
ATOM 639 C C . GLY A 1 83 ? 11.409 -0.887 -14.361 1.00 79.06 83 GLY A C 1
ATOM 640 O O . GLY A 1 83 ? 11.151 -0.880 -15.569 1.00 79.06 83 GLY A O 1
ATOM 641 N N . ARG A 1 84 ? 12.285 -0.030 -13.821 1.00 79.81 84 ARG A N 1
ATOM 642 C CA . ARG A 1 84 ? 13.011 0.981 -14.604 1.00 79.81 84 ARG A CA 1
ATOM 643 C C . ARG A 1 84 ? 13.963 0.339 -15.612 1.00 79.81 84 ARG A C 1
ATOM 645 O O . ARG A 1 84 ? 14.003 0.779 -16.761 1.00 79.81 84 ARG A O 1
ATOM 652 N N . ARG A 1 85 ? 14.697 -0.708 -15.218 1.00 78.12 85 ARG A N 1
ATOM 653 C CA . ARG A 1 85 ? 15.616 -1.439 -16.106 1.00 78.12 85 ARG A CA 1
ATOM 654 C C . ARG A 1 85 ? 14.868 -2.065 -17.281 1.00 78.12 85 ARG A C 1
ATOM 656 O O . ARG A 1 85 ? 15.261 -1.849 -18.422 1.00 78.12 85 ARG A O 1
ATOM 663 N N . ARG A 1 86 ? 13.756 -2.762 -17.021 1.00 78.44 86 ARG A N 1
ATOM 664 C CA . ARG A 1 86 ? 12.921 -3.382 -18.068 1.00 78.44 86 ARG A CA 1
ATOM 665 C C . ARG A 1 86 ? 12.378 -2.352 -19.059 1.00 78.44 86 ARG A C 1
ATOM 667 O O . ARG A 1 86 ? 12.481 -2.566 -20.260 1.00 78.44 86 ARG A O 1
ATOM 674 N N . ARG A 1 87 ? 11.873 -1.209 -18.575 1.00 80.25 87 ARG A N 1
ATOM 675 C CA . ARG A 1 87 ? 11.393 -0.114 -19.442 1.00 80.25 87 ARG A CA 1
ATOM 676 C C . ARG A 1 87 ? 12.503 0.466 -20.319 1.00 80.25 87 ARG A C 1
ATOM 678 O O . ARG A 1 87 ? 12.272 0.704 -21.497 1.00 80.25 87 ARG A O 1
ATOM 685 N N . ARG A 1 88 ? 13.706 0.661 -19.767 1.00 84.06 88 ARG A N 1
ATOM 686 C CA . ARG A 1 88 ? 14.871 1.146 -20.529 1.00 84.06 88 ARG A CA 1
ATOM 687 C C . ARG A 1 88 ? 15.295 0.164 -21.618 1.00 84.06 88 ARG A C 1
ATOM 689 O O . ARG A 1 88 ? 15.540 0.591 -22.737 1.00 84.06 88 ARG A O 1
ATOM 696 N N . LEU A 1 89 ? 15.338 -1.133 -21.307 1.00 87.19 89 LEU A N 1
ATOM 697 C CA . LEU A 1 89 ? 15.667 -2.171 -22.289 1.00 87.19 89 LEU A CA 1
ATOM 698 C C . LEU A 1 89 ? 14.620 -2.248 -23.406 1.00 87.19 89 LEU A C 1
ATOM 700 O O . LEU A 1 89 ? 14.987 -2.315 -24.573 1.00 87.19 89 LEU A O 1
ATOM 704 N N . ALA A 1 90 ? 13.331 -2.166 -23.065 1.00 83.62 90 ALA A N 1
ATOM 705 C CA . ALA A 1 90 ? 12.259 -2.126 -24.058 1.00 83.62 90 ALA A CA 1
ATOM 706 C C . ALA A 1 90 ? 12.359 -0.882 -24.957 1.00 83.62 90 ALA A C 1
ATOM 708 O O . ALA A 1 90 ? 12.280 -1.003 -26.174 1.00 83.62 90 ALA A O 1
ATOM 709 N N . ALA A 1 91 ? 12.600 0.301 -24.380 1.00 86.19 91 ALA A N 1
ATOM 710 C CA . ALA A 1 91 ? 12.782 1.531 -25.149 1.00 86.19 91 ALA A CA 1
ATOM 711 C C . ALA A 1 91 ? 14.008 1.464 -26.077 1.00 86.19 91 ALA A C 1
ATOM 713 O O . ALA A 1 91 ? 13.920 1.882 -27.227 1.00 86.19 91 ALA A O 1
ATOM 714 N N . ALA A 1 92 ? 15.125 0.898 -25.609 1.00 87.50 92 ALA A N 1
ATOM 715 C CA . ALA A 1 92 ? 16.320 0.699 -26.426 1.00 87.50 92 ALA A CA 1
ATOM 716 C C . ALA A 1 92 ? 16.076 -0.288 -27.579 1.00 87.50 92 ALA A C 1
ATOM 718 O O . ALA A 1 92 ? 16.506 -0.028 -28.697 1.00 87.50 92 ALA A O 1
ATOM 719 N N . ALA A 1 93 ? 15.346 -1.381 -27.335 1.00 88.00 93 ALA A N 1
ATOM 720 C CA . ALA A 1 93 ? 14.976 -2.338 -28.377 1.00 88.00 93 ALA A CA 1
ATOM 721 C C . ALA A 1 93 ? 14.043 -1.715 -29.429 1.00 88.00 93 ALA A C 1
ATOM 723 O O . ALA A 1 93 ? 14.253 -1.919 -30.620 1.00 88.00 93 ALA A O 1
ATOM 724 N N . VAL A 1 94 ? 13.059 -0.913 -29.003 1.00 90.62 94 VAL A N 1
ATOM 725 C CA . VAL A 1 94 ? 12.181 -0.160 -29.915 1.00 90.62 94 VAL A CA 1
ATOM 726 C C . VAL A 1 94 ? 12.986 0.849 -30.733 1.00 90.62 94 VAL A C 1
ATOM 728 O O . VAL A 1 94 ? 12.817 0.908 -31.945 1.00 90.62 94 VAL A O 1
ATOM 731 N N . ALA A 1 95 ? 13.895 1.601 -30.106 1.00 88.56 95 ALA A N 1
ATOM 732 C CA . ALA A 1 95 ? 14.758 2.545 -30.813 1.00 88.56 95 ALA A CA 1
ATOM 733 C C . ALA A 1 95 ? 15.657 1.839 -31.841 1.00 88.56 95 ALA A C 1
ATOM 735 O O . ALA A 1 95 ? 15.736 2.293 -32.978 1.00 88.56 95 ALA A O 1
ATOM 736 N N . LEU A 1 96 ? 16.268 0.706 -31.470 1.00 90.62 96 LEU A N 1
ATOM 737 C CA . LEU A 1 96 ? 17.101 -0.097 -32.368 1.00 90.62 96 LEU A CA 1
ATOM 738 C C . LEU A 1 96 ? 16.289 -0.644 -33.551 1.00 90.62 96 LEU A C 1
ATOM 740 O O . LEU A 1 96 ? 16.741 -0.573 -34.692 1.00 90.62 96 LEU A O 1
ATOM 744 N N . PHE A 1 97 ? 15.078 -1.142 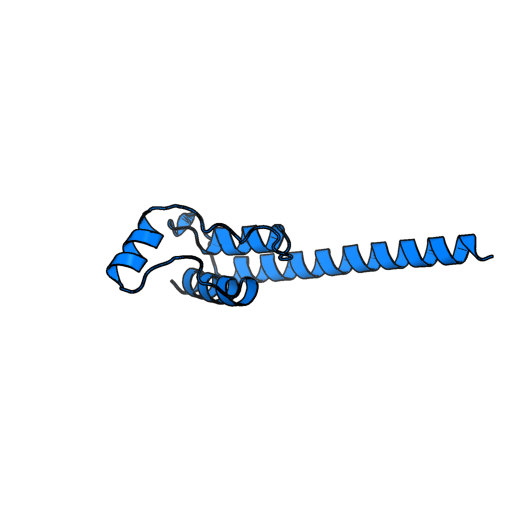-33.291 1.00 88.94 97 PHE A N 1
ATOM 745 C CA . PHE A 1 97 ? 14.167 -1.614 -34.332 1.00 88.94 97 PHE A CA 1
ATOM 746 C C . PHE A 1 97 ? 13.794 -0.490 -35.302 1.00 88.94 97 PHE A C 1
ATOM 748 O O . PHE A 1 97 ? 13.900 -0.677 -36.509 1.00 88.94 97 PHE A O 1
ATOM 755 N N . ILE A 1 98 ? 13.448 0.696 -34.785 1.00 87.00 98 ILE A N 1
ATOM 756 C CA . ILE A 1 98 ? 13.164 1.873 -35.614 1.00 87.00 98 ILE A CA 1
ATOM 757 C C . ILE A 1 98 ? 14.383 2.196 -36.483 1.00 87.00 98 ILE A C 1
ATOM 759 O O . ILE A 1 98 ? 14.240 2.251 -37.698 1.00 87.00 98 ILE A O 1
ATOM 763 N N . THR A 1 99 ? 15.589 2.305 -35.911 1.00 84.69 99 THR A N 1
ATOM 764 C CA . THR A 1 99 ? 16.804 2.616 -36.691 1.00 84.69 99 THR A CA 1
ATOM 765 C C . THR A 1 99 ? 17.130 1.580 -37.770 1.00 84.69 99 THR A C 1
ATOM 767 O O . THR A 1 99 ? 17.602 1.955 -38.839 1.00 84.69 99 THR A O 1
ATOM 770 N N . LEU A 1 100 ? 16.845 0.297 -37.522 1.00 83.31 100 LEU A N 1
ATOM 771 C CA . LEU A 1 100 ? 17.044 -0.786 -38.492 1.00 83.31 100 LEU A CA 1
ATOM 772 C C . LEU A 1 100 ? 16.042 -0.735 -39.652 1.00 83.31 100 LEU A C 1
ATOM 774 O O . LEU A 1 100 ? 16.346 -1.241 -40.723 1.00 83.31 100 LEU A O 1
ATOM 778 N N . THR A 1 101 ? 14.858 -0.151 -39.451 1.00 78.25 101 THR A N 1
ATOM 779 C CA . THR A 1 101 ? 13.841 -0.011 -40.509 1.00 78.25 101 THR A CA 1
ATOM 780 C C . THR A 1 101 ? 13.991 1.254 -41.353 1.00 78.25 101 THR A C 1
ATOM 782 O O . THR A 1 101 ? 13.451 1.306 -42.454 1.00 78.25 101 THR A O 1
ATOM 785 N N . THR A 1 102 ? 14.690 2.278 -40.853 1.00 70.38 102 THR A N 1
ATOM 786 C CA . THR A 1 102 ? 14.892 3.553 -41.568 1.00 70.38 102 THR A CA 1
ATOM 787 C C . THR A 1 102 ? 16.174 3.612 -42.403 1.00 70.38 102 THR A C 1
ATOM 789 O O . THR A 1 102 ? 16.430 4.648 -43.017 1.00 70.38 102 THR A O 1
ATOM 792 N N . THR A 1 103 ? 16.979 2.547 -42.405 1.00 66.00 103 THR A N 1
ATOM 793 C CA . THR A 1 103 ? 18.233 2.432 -43.170 1.00 66.00 103 THR A CA 1
ATOM 794 C C . THR A 1 103 ? 18.052 1.424 -44.293 1.00 66.00 103 THR A C 1
ATOM 796 O O . THR A 1 103 ? 18.530 1.706 -45.412 1.00 66.00 103 THR A O 1
#

Radius of gyration: 18.36 Å; Cα contacts (8 Å, |Δi|>4): 69; chains: 1; bounding box: 34×22×59 Å

pLDDT: mean 89.26, std 6.08, range [66.0, 96.44]

Mean predicted aligned error: 6.63 Å

Sequence (103 aa):
SDQFSFCVALWEALYGRRPFPGQSAEQLAESVLSGAPPVPPAGSSVPGWLQRAVQRGLSRRPEERFPFIEGLLDDLSRSSLEGRRRRRLAAAAVALFITLTTT

Solvent-accessible surface area (backbone atoms only — not comparable to full-atom values): 6061 Å² total; per-residue (Å²): 115,66,53,39,55,51,28,45,56,49,40,24,74,75,68,78,44,70,66,62,65,61,95,48,73,65,46,36,49,48,44,51,66,70,60,67,77,67,76,80,67,87,88,60,86,70,54,68,69,58,52,51,55,38,49,35,34,57,41,73,52,70,86,67,29,56,99,44,62,64,59,49,54,47,53,54,50,55,53,51,53,51,52,52,50,54,52,51,52,51,52,50,50,52,51,51,52,52,57,68,72,78,108

Secondary structure (DSSP, 8-state):
-HHHHHHHHHHHHHHSS-SS--SSHHHHHHHHHT-PPPPPPTT--S-HHHHHHHHHHT-SSGGGS-SSHHHHHHHHHHHHHHHHHHHHHHHHHHHHHHHHH--

Foldseek 3Di:
DVLQVVLQVVLCVQQVDGQFDDDDPVSRCCRLVVQDQRDGDPPRPPDPQSVVLSSQSSGSDPVSHDPDSVVSVVSVVVVVVVVVVVVVVVVVVVVVVVVVVVD